Protein AF-A0A7C7MGP4-F1 (afdb_monomer)

Radius of gyration: 21.0 Å; Cα contacts (8 Å, |Δi|>4): 29; chains: 1; bounding box: 43×40×49 Å

pLDDT: mean 91.02, std 8.13, range [62.19, 98.06]

Structure (mmCIF, N/CA/C/O backbone):
data_AF-A0A7C7MGP4-F1
#
_entry.id   AF-A0A7C7MGP4-F1
#
loop_
_atom_site.group_PDB
_atom_site.id
_atom_site.type_symbol
_atom_site.label_atom_id
_atom_site.label_alt_id
_atom_site.label_comp_id
_atom_site.label_asym_id
_atom_site.label_entity_id
_atom_site.label_seq_id
_atom_site.pdbx_PDB_ins_code
_atom_site.Cartn_x
_atom_site.Cartn_y
_atom_site.Cartn_z
_atom_site.occupancy
_atom_site.B_iso_or_equiv
_atom_site.auth_seq_id
_atom_site.auth_comp_id
_atom_site.auth_asym_id
_atom_site.auth_atom_id
_atom_site.pdbx_PDB_model_num
ATOM 1 N N . MET A 1 1 ? -20.461 -8.788 6.853 1.00 81.81 1 MET A N 1
ATOM 2 C CA . MET A 1 1 ? -19.361 -8.480 7.824 1.00 81.81 1 MET A CA 1
ATOM 3 C C . MET A 1 1 ? -19.712 -7.261 8.660 1.00 81.81 1 MET A C 1
ATOM 5 O O . MET A 1 1 ? -19.648 -7.348 9.880 1.00 81.81 1 MET A O 1
ATOM 9 N N . VAL A 1 2 ? -20.122 -6.163 8.021 1.00 90.25 2 VAL A N 1
ATOM 10 C CA . VAL A 1 2 ? -20.611 -4.953 8.700 1.00 90.25 2 VAL A CA 1
ATOM 11 C C . VAL A 1 2 ? -21.810 -5.254 9.609 1.00 90.25 2 VAL A C 1
ATOM 13 O O . VAL A 1 2 ? -21.841 -4.748 10.726 1.00 90.25 2 VAL A O 1
ATOM 16 N N . GLU A 1 3 ? -22.721 -6.162 9.218 1.00 96.19 3 GLU A N 1
ATOM 17 C CA . GLU A 1 3 ? -23.873 -6.520 10.067 1.00 96.19 3 GLU A CA 1
ATOM 18 C C . GLU A 1 3 ? -23.448 -7.114 11.414 1.00 96.19 3 GLU A C 1
ATOM 20 O O . GLU A 1 3 ? -24.092 -6.878 12.426 1.00 96.19 3 GLU A O 1
ATOM 25 N N . ARG A 1 4 ? -22.330 -7.850 11.455 1.00 93.81 4 ARG A N 1
ATOM 26 C CA . ARG A 1 4 ? -21.826 -8.460 12.694 1.00 93.81 4 ARG A CA 1
ATOM 27 C C . ARG A 1 4 ? -21.208 -7.432 13.638 1.00 93.81 4 ARG A C 1
ATOM 29 O O . ARG A 1 4 ? -21.304 -7.597 14.846 1.00 93.81 4 ARG A O 1
ATOM 36 N N . ILE A 1 5 ? -20.581 -6.388 13.096 1.00 93.69 5 ILE A N 1
ATOM 37 C CA . ILE A 1 5 ? -20.010 -5.290 13.890 1.00 93.69 5 ILE A CA 1
ATOM 38 C C . ILE A 1 5 ? -21.136 -4.438 14.488 1.00 93.69 5 ILE A C 1
ATOM 40 O O . ILE A 1 5 ? -21.025 -4.014 15.633 1.00 93.69 5 ILE A O 1
ATOM 44 N N . ALA A 1 6 ? -22.239 -4.255 13.754 1.00 94.94 6 ALA A N 1
ATOM 45 C CA . ALA A 1 6 ? -23.401 -3.487 14.205 1.00 94.94 6 ALA A CA 1
ATOM 46 C C . ALA A 1 6 ? -24.126 -4.092 15.426 1.00 94.94 6 ALA A C 1
ATOM 48 O O . ALA A 1 6 ? -24.865 -3.385 16.103 1.00 94.94 6 ALA A O 1
ATOM 49 N N . LEU A 1 7 ? -23.908 -5.379 15.725 1.00 97.12 7 LEU A N 1
ATOM 50 C CA . LEU A 1 7 ? -24.454 -6.048 16.914 1.00 97.12 7 LEU A CA 1
ATOM 51 C C . LEU A 1 7 ? -23.652 -5.768 18.199 1.00 97.12 7 LEU A C 1
ATOM 53 O O . LEU A 1 7 ? -24.057 -6.196 19.277 1.00 97.12 7 LEU A O 1
ATOM 57 N N . ILE A 1 8 ? -22.504 -5.095 18.097 1.00 96.00 8 ILE A N 1
ATOM 58 C CA . ILE A 1 8 ? -21.623 -4.768 19.223 1.00 96.00 8 ILE A CA 1
ATOM 59 C C . ILE A 1 8 ? -21.816 -3.291 19.577 1.00 96.00 8 ILE A C 1
ATOM 61 O O . ILE A 1 8 ? -22.036 -2.460 18.695 1.00 96.00 8 ILE A O 1
ATOM 65 N N . SER A 1 9 ? -21.710 -2.943 20.863 1.00 97.44 9 SER A N 1
ATOM 66 C CA . SER A 1 9 ? -21.797 -1.541 21.277 1.00 97.44 9 SER A CA 1
ATOM 67 C C . SER A 1 9 ? -20.722 -0.688 20.577 1.00 97.44 9 SER A C 1
ATOM 69 O O . SER A 1 9 ? -19.560 -1.109 20.458 1.00 97.44 9 SER A O 1
ATOM 71 N N . PRO A 1 10 ? -21.068 0.532 20.128 1.00 96.50 10 PRO A N 1
ATOM 72 C CA . PRO A 1 10 ? -20.108 1.429 19.497 1.00 96.50 10 PRO A CA 1
ATOM 73 C C . PRO A 1 10 ? -18.886 1.724 20.377 1.00 96.50 10 PRO A C 1
ATOM 75 O O . PRO A 1 10 ? -17.776 1.840 19.856 1.00 96.50 10 PRO A O 1
ATOM 78 N N . GLU A 1 11 ? -19.053 1.827 21.699 1.00 97.44 11 GLU A N 1
ATOM 79 C CA . GLU A 1 11 ? -17.948 2.043 22.640 1.00 97.44 11 GLU A CA 1
ATOM 80 C C . GLU A 1 11 ? -16.937 0.891 22.614 1.00 97.44 11 GLU A C 1
ATOM 82 O O . GLU A 1 11 ? -15.731 1.135 22.532 1.00 97.44 11 GLU A O 1
ATOM 87 N N . THR A 1 12 ? -17.403 -0.363 22.620 1.00 97.31 12 THR A N 1
ATOM 88 C CA . THR A 1 12 ? -16.519 -1.537 22.579 1.00 97.31 12 THR A CA 1
ATOM 89 C C . THR A 1 12 ? -15.764 -1.617 21.256 1.00 97.31 12 THR A C 1
ATOM 91 O O . THR A 1 12 ? -14.560 -1.881 21.251 1.00 97.31 12 THR A O 1
ATOM 94 N N . VAL A 1 13 ? -16.429 -1.327 20.132 1.00 97.06 13 VAL A N 1
ATOM 95 C CA . VAL A 1 13 ? -15.771 -1.279 18.815 1.00 97.06 13 VAL A CA 1
ATOM 96 C C . VAL A 1 13 ? -14.671 -0.213 18.797 1.00 97.06 13 VAL A C 1
ATOM 98 O O . VAL A 1 13 ? -13.558 -0.493 18.349 1.00 97.06 13 VAL A O 1
ATOM 101 N N . LYS A 1 14 ? -14.941 0.983 19.339 1.00 97.56 14 LYS A N 1
ATOM 102 C CA . LYS A 1 14 ? -13.960 2.079 19.420 1.00 97.56 14 LYS A CA 1
ATOM 103 C C . LYS A 1 14 ? -12.741 1.706 20.262 1.00 97.56 14 LYS A C 1
ATOM 105 O O . LYS A 1 14 ? -11.616 1.955 19.832 1.00 97.56 14 LYS A O 1
ATOM 110 N N . ILE A 1 15 ? -12.945 1.105 21.436 1.00 97.94 15 ILE A N 1
ATOM 111 C CA . ILE A 1 15 ? -11.842 0.710 22.325 1.00 97.94 15 ILE A CA 1
ATOM 112 C C . ILE A 1 15 ? -10.969 -0.355 21.659 1.00 97.94 15 ILE A C 1
ATOM 114 O O . ILE A 1 15 ? -9.748 -0.204 21.623 1.00 97.94 15 ILE A O 1
ATOM 118 N N . ASN A 1 16 ? -11.576 -1.389 21.073 1.00 96.94 16 ASN A N 1
ATOM 119 C CA . ASN A 1 16 ? -10.826 -2.449 20.398 1.00 96.94 16 ASN A CA 1
ATOM 120 C C . ASN A 1 16 ? -10.030 -1.904 19.210 1.00 96.94 16 ASN A C 1
ATOM 122 O O . ASN A 1 16 ? -8.841 -2.193 19.084 1.00 96.94 16 ASN A O 1
ATOM 126 N N . LEU A 1 17 ? -10.648 -1.048 18.390 1.00 97.44 17 LEU A N 1
ATOM 127 C CA . LEU A 1 17 ? -9.955 -0.382 17.291 1.00 97.44 17 LEU A CA 1
ATOM 128 C C . LEU A 1 17 ? -8.766 0.450 17.795 1.00 97.44 17 LEU A C 1
ATOM 130 O O . LEU A 1 17 ? -7.688 0.393 17.202 1.00 97.44 17 LEU A O 1
ATOM 134 N N . ALA A 1 18 ? -8.931 1.189 18.895 1.00 97.81 18 ALA A N 1
ATOM 135 C CA . ALA A 1 18 ? -7.862 1.998 19.474 1.00 97.81 18 ALA A CA 1
ATOM 136 C C . ALA A 1 18 ? -6.696 1.136 19.985 1.00 97.81 18 ALA A C 1
ATOM 138 O O . ALA A 1 18 ? -5.538 1.462 19.722 1.00 97.81 18 ALA A O 1
ATOM 139 N N . ILE A 1 19 ? -6.978 0.025 20.673 1.00 97.94 19 ILE A N 1
ATOM 140 C CA . ILE A 1 19 ? -5.953 -0.909 21.164 1.00 97.94 19 ILE A CA 1
ATOM 141 C C . ILE A 1 19 ? -5.193 -1.536 19.992 1.00 97.94 19 ILE A C 1
ATOM 143 O O . ILE A 1 19 ? -3.962 -1.492 19.969 1.00 97.94 19 ILE A O 1
ATOM 147 N N . SER A 1 20 ? -5.904 -2.060 18.989 1.00 98.00 20 SER A N 1
ATOM 148 C CA . SER A 1 20 ? -5.276 -2.656 17.806 1.00 98.00 20 SER A CA 1
ATOM 149 C C . SER A 1 20 ? -4.435 -1.638 17.034 1.00 98.00 20 SER A C 1
ATOM 151 O O . SER A 1 20 ? -3.303 -1.936 16.659 1.00 98.00 20 SER A O 1
ATOM 153 N N . THR A 1 21 ? -4.937 -0.410 16.864 1.00 97.44 21 THR A N 1
ATOM 154 C CA . THR A 1 21 ? -4.191 0.674 16.204 1.00 97.44 21 THR A CA 1
ATOM 155 C C . THR A 1 21 ? -2.921 1.031 16.973 1.00 97.44 21 THR A C 1
ATOM 157 O O . THR A 1 21 ? -1.866 1.193 16.365 1.00 97.44 21 THR A O 1
ATOM 160 N N . ARG A 1 22 ? -2.974 1.096 18.310 1.00 97.75 22 ARG A N 1
ATOM 161 C CA . ARG A 1 22 ? -1.770 1.306 19.130 1.00 97.75 22 ARG A CA 1
ATOM 162 C C . ARG A 1 22 ? -0.756 0.187 18.930 1.00 97.75 22 ARG A C 1
ATOM 164 O O . ARG A 1 22 ? 0.418 0.487 18.756 1.00 97.75 22 ARG A O 1
ATOM 171 N N . GLY A 1 23 ? -1.197 -1.071 18.890 1.00 97.56 23 GLY A N 1
ATOM 172 C CA . GLY A 1 23 ? -0.324 -2.205 18.572 1.00 97.56 23 GLY A CA 1
ATOM 173 C C . GL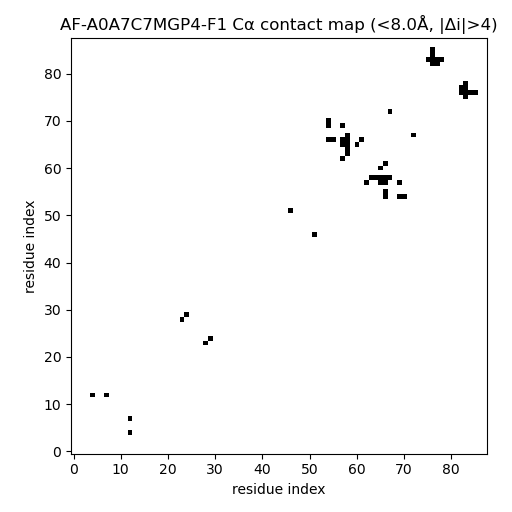Y A 1 23 ? 0.403 -2.025 17.235 1.00 97.56 23 GLY A C 1
ATOM 174 O O . GLY A 1 23 ? 1.620 -2.172 17.178 1.00 97.56 23 GLY A O 1
ATOM 175 N N . LEU A 1 24 ? -0.313 -1.616 16.181 1.00 98.06 24 LEU A N 1
ATOM 176 C CA . LEU A 1 24 ? 0.285 -1.316 14.871 1.00 98.06 24 LEU A CA 1
ATOM 177 C C . LEU A 1 24 ? 1.317 -0.180 14.939 1.00 98.06 24 LEU A C 1
ATOM 179 O O . LEU A 1 24 ? 2.401 -0.292 14.369 1.00 98.06 24 LEU A O 1
ATOM 183 N N . VAL A 1 25 ? 1.001 0.905 15.650 1.00 97.44 25 VAL A N 1
ATOM 184 C CA . VAL A 1 25 ? 1.925 2.036 15.827 1.00 97.44 25 VAL A CA 1
ATOM 185 C C . VAL A 1 25 ? 3.187 1.604 16.574 1.00 97.44 25 VAL A C 1
ATOM 187 O O . VAL A 1 25 ? 4.282 1.955 16.144 1.00 97.44 25 VAL A O 1
ATOM 190 N N . MET A 1 26 ? 3.056 0.793 17.629 1.00 97.19 26 MET A N 1
ATOM 191 C CA . MET A 1 26 ? 4.197 0.252 18.381 1.00 97.19 26 MET A CA 1
ATOM 192 C C . MET A 1 26 ? 5.080 -0.671 17.536 1.00 97.19 26 MET A C 1
ATOM 194 O O . MET A 1 26 ? 6.290 -0.698 17.733 1.00 97.19 26 MET A O 1
ATOM 198 N N . MET A 1 27 ? 4.503 -1.380 16.562 1.00 98.00 27 MET A N 1
ATOM 199 C CA . MET A 1 27 ? 5.263 -2.156 15.574 1.00 98.00 27 MET A CA 1
ATOM 200 C C . MET A 1 27 ? 5.977 -1.282 14.527 1.00 98.00 27 MET A C 1
ATOM 202 O O . MET A 1 27 ? 6.656 -1.809 13.651 1.00 98.00 27 MET A O 1
ATOM 206 N N . GLY A 1 28 ? 5.851 0.046 14.604 1.00 96.31 28 GLY A N 1
ATOM 207 C CA . GLY A 1 28 ? 6.561 0.984 13.739 1.00 96.31 28 GLY A CA 1
ATOM 208 C C . GLY A 1 28 ? 5.777 1.439 12.510 1.00 96.31 28 GLY A C 1
ATOM 209 O O . GLY A 1 28 ? 6.374 2.052 11.626 1.00 96.31 28 GLY A O 1
ATOM 210 N N . LEU A 1 29 ? 4.457 1.204 12.446 1.00 95.69 29 LEU A N 1
ATOM 211 C CA . LEU A 1 29 ? 3.628 1.607 11.300 1.00 95.69 29 LEU A CA 1
ATOM 212 C C . LEU A 1 29 ? 3.796 3.093 10.949 1.00 95.69 29 LEU A C 1
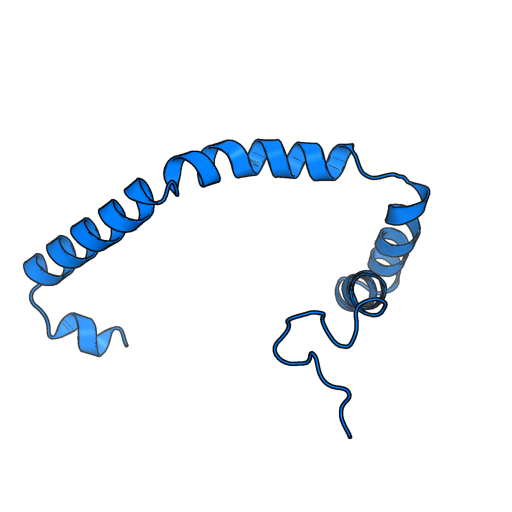ATOM 214 O O . LEU A 1 29 ? 3.921 3.428 9.778 1.00 95.69 29 LEU A O 1
ATOM 218 N N . ALA A 1 30 ? 3.835 3.976 11.950 1.00 93.12 30 ALA A N 1
ATOM 219 C CA . ALA A 1 30 ? 3.993 5.412 11.722 1.00 93.12 30 ALA A CA 1
ATOM 220 C C . ALA A 1 30 ? 5.323 5.744 11.022 1.00 93.12 30 ALA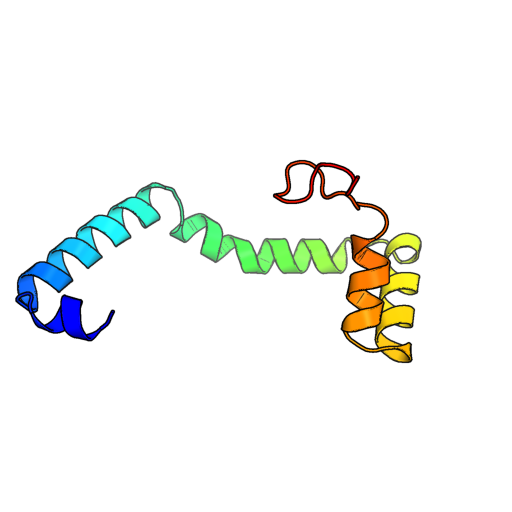 A C 1
ATOM 222 O O . ALA A 1 30 ? 5.338 6.478 10.039 1.00 93.12 30 ALA A O 1
ATOM 223 N N . ASN A 1 31 ? 6.425 5.148 11.481 1.00 93.62 31 ASN A N 1
ATOM 224 C CA . ASN A 1 31 ? 7.746 5.361 10.890 1.00 93.62 31 ASN A CA 1
ATOM 225 C C . ASN A 1 31 ? 7.814 4.802 9.466 1.00 93.62 31 ASN A C 1
ATOM 227 O O . ASN A 1 31 ? 8.315 5.469 8.563 1.00 93.62 31 ASN A O 1
ATOM 231 N N . ALA A 1 32 ? 7.270 3.599 9.260 1.00 94.50 32 ALA A N 1
ATOM 232 C CA . ALA A 1 32 ? 7.209 2.975 7.945 1.00 94.50 32 ALA A CA 1
ATOM 233 C C . ALA A 1 32 ? 6.416 3.838 6.953 1.00 94.50 32 ALA A C 1
ATOM 235 O O . ALA A 1 32 ? 6.861 4.044 5.828 1.00 94.50 32 ALA A O 1
ATOM 236 N N . TRP A 1 33 ? 5.271 4.385 7.374 1.00 92.56 33 TRP A N 1
ATOM 237 C CA . TRP A 1 33 ? 4.427 5.202 6.504 1.00 92.56 33 TRP A CA 1
ATOM 238 C C . TRP A 1 33 ? 5.089 6.525 6.122 1.00 92.56 33 TRP A C 1
ATOM 240 O O . TRP A 1 33 ? 5.043 6.903 4.952 1.00 92.56 33 TRP A O 1
ATOM 250 N N . SER A 1 34 ? 5.737 7.196 7.079 1.00 91.19 34 SER A N 1
ATOM 251 C CA . SER A 1 34 ? 6.461 8.447 6.825 1.00 91.19 34 SER A CA 1
ATOM 252 C C . SER A 1 34 ? 7.584 8.258 5.805 1.00 91.19 34 SER A C 1
ATOM 254 O O . SER A 1 34 ? 7.722 9.060 4.887 1.00 91.19 34 SER A O 1
ATOM 256 N N . LEU A 1 35 ? 8.347 7.167 5.917 1.00 94.00 35 LEU A N 1
ATOM 257 C CA . LEU A 1 35 ? 9.476 6.894 5.023 1.00 94.00 35 LEU A CA 1
ATOM 258 C C . LEU A 1 35 ? 9.062 6.281 3.682 1.00 94.00 35 LEU A C 1
ATOM 260 O O . LEU A 1 35 ? 9.828 6.334 2.723 1.00 94.00 35 LEU A O 1
ATOM 264 N N . ASN A 1 36 ? 7.862 5.705 3.582 1.00 94.06 36 ASN A N 1
ATOM 265 C CA . ASN A 1 36 ? 7.433 4.988 2.382 1.00 94.06 36 ASN A CA 1
ATOM 266 C C . ASN A 1 36 ? 7.481 5.863 1.120 1.00 94.06 36 ASN A C 1
ATOM 268 O O . ASN A 1 36 ? 7.897 5.389 0.066 1.00 94.06 36 ASN A O 1
ATOM 272 N N . ALA A 1 37 ? 7.085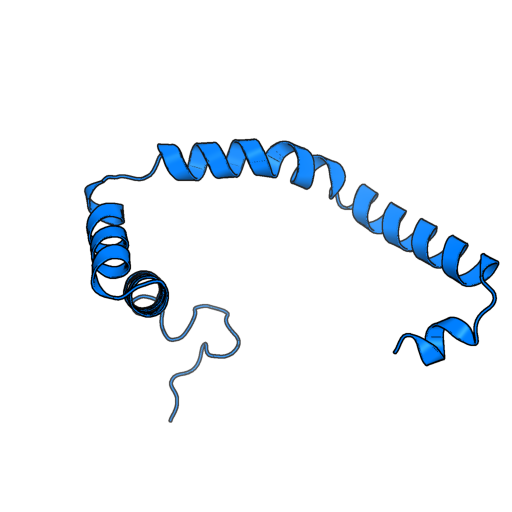 7.136 1.217 1.00 88.50 37 ALA A N 1
ATOM 273 C CA . ALA A 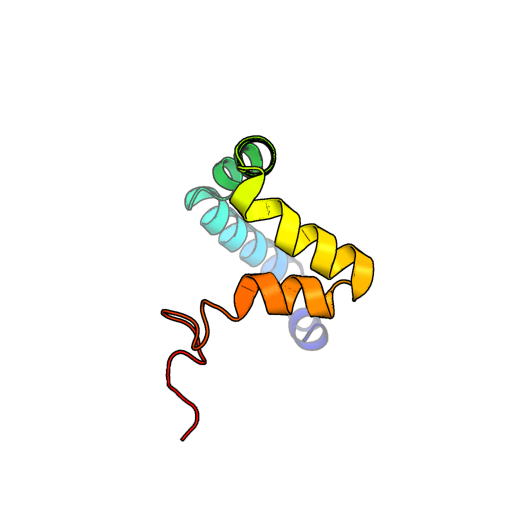1 37 ? 7.112 8.047 0.073 1.00 88.50 37 ALA A CA 1
ATOM 274 C C . ALA A 1 37 ? 8.546 8.315 -0.414 1.00 88.50 37 ALA A C 1
ATOM 276 O O . ALA A 1 37 ? 8.821 8.225 -1.611 1.00 88.50 37 ALA A O 1
ATOM 277 N N . GLU A 1 38 ? 9.467 8.583 0.513 1.00 91.88 38 GLU A N 1
ATOM 278 C CA . GLU A 1 38 ? 10.877 8.840 0.207 1.00 91.88 38 GLU A CA 1
ATOM 279 C C . GLU A 1 38 ? 11.557 7.600 -0.379 1.00 91.88 38 GLU A C 1
ATOM 281 O O . GLU A 1 38 ? 12.216 7.682 -1.416 1.00 91.88 38 GLU A O 1
ATOM 286 N N . LEU A 1 39 ? 11.337 6.431 0.230 1.00 95.06 39 LEU A N 1
ATOM 287 C CA . LEU A 1 39 ? 11.881 5.162 -0.254 1.00 95.06 39 LEU A CA 1
ATOM 288 C C . LEU A 1 39 ? 11.316 4.787 -1.627 1.00 95.06 39 LEU A C 1
ATOM 290 O O . LEU A 1 39 ? 12.059 4.319 -2.487 1.00 95.06 39 LEU A O 1
ATOM 294 N N . SER A 1 40 ? 10.025 5.031 -1.867 1.00 93.75 40 SER A N 1
ATOM 295 C CA . SER A 1 40 ? 9.414 4.809 -3.179 1.00 93.75 40 SER A CA 1
ATOM 296 C C . SER A 1 40 ? 10.013 5.732 -4.240 1.00 93.75 40 SER A C 1
ATOM 298 O O . SER A 1 40 ? 10.283 5.284 -5.353 1.00 93.75 40 SER A O 1
ATOM 300 N N . ALA A 1 41 ? 10.249 7.006 -3.912 1.00 93.25 41 ALA A N 1
ATOM 301 C CA . ALA A 1 41 ? 10.900 7.941 -4.824 1.00 93.25 41 ALA A CA 1
ATOM 302 C C . ALA A 1 41 ? 12.342 7.505 -5.126 1.00 93.25 41 ALA A C 1
ATOM 304 O O . ALA A 1 41 ? 12.717 7.413 -6.295 1.00 93.25 41 ALA A O 1
ATOM 305 N N . ALA A 1 42 ? 13.115 7.149 -4.095 1.00 94.81 42 ALA A N 1
ATOM 306 C CA . ALA A 1 42 ? 14.472 6.624 -4.235 1.00 94.81 42 ALA A CA 1
ATOM 307 C C . ALA A 1 42 ? 14.509 5.368 -5.123 1.00 94.81 42 ALA A C 1
ATOM 309 O O . ALA A 1 42 ? 15.359 5.254 -6.008 1.00 94.81 42 ALA A O 1
ATOM 310 N N . ALA A 1 43 ? 13.555 4.451 -4.943 1.00 93.19 43 ALA A N 1
ATOM 311 C CA . ALA A 1 43 ? 13.427 3.256 -5.767 1.00 93.19 43 ALA A CA 1
ATOM 312 C C . ALA A 1 43 ? 13.159 3.595 -7.239 1.00 93.19 43 ALA A C 1
ATOM 314 O O . ALA A 1 43 ? 13.744 2.959 -8.106 1.00 93.19 43 ALA A O 1
ATOM 315 N N . HIS A 1 44 ? 12.335 4.605 -7.536 1.00 90.06 44 HIS A N 1
ATOM 316 C CA . HIS A 1 44 ? 12.047 5.013 -8.914 1.00 90.06 44 HIS A CA 1
ATOM 317 C C . HIS A 1 44 ? 13.217 5.719 -9.606 1.00 90.06 44 HIS A C 1
ATOM 319 O O . HIS A 1 44 ? 13.431 5.495 -10.795 1.00 90.06 44 HIS A O 1
ATOM 325 N N . VAL A 1 45 ? 13.980 6.550 -8.890 1.00 91.56 45 VAL A N 1
ATOM 326 C CA . VAL A 1 45 ? 15.105 7.299 -9.488 1.00 91.56 45 VAL A CA 1
ATOM 327 C C . VAL A 1 45 ? 16.400 6.491 -9.570 1.00 91.56 45 VAL A C 1
ATOM 329 O O . VAL A 1 45 ? 17.277 6.827 -10.357 1.00 91.56 45 VAL A O 1
ATOM 332 N N . SER A 1 46 ? 16.537 5.428 -8.775 1.00 92.62 46 SER A N 1
ATOM 333 C CA . SER A 1 46 ? 17.726 4.560 -8.781 1.00 92.62 46 SER A CA 1
ATOM 334 C C . SER A 1 46 ? 17.672 3.441 -9.824 1.00 92.62 46 SER A C 1
ATOM 336 O O . SER A 1 46 ? 18.623 2.666 -9.946 1.00 92.62 46 SER A O 1
ATOM 338 N N . GLN A 1 47 ? 16.577 3.327 -10.584 1.00 90.50 47 GLN A N 1
ATOM 339 C CA . GLN A 1 47 ? 16.441 2.274 -11.585 1.00 90.50 47 GLN A CA 1
ATOM 340 C C . GLN A 1 47 ? 17.387 2.524 -12.753 1.00 90.50 47 GLN A C 1
ATOM 342 O O . GLN A 1 47 ? 17.431 3.613 -13.322 1.00 90.50 47 GLN A O 1
ATOM 347 N N . ARG A 1 48 ? 18.123 1.485 -13.142 1.00 92.50 48 ARG A N 1
ATOM 348 C CA . ARG A 1 48 ? 18.941 1.543 -14.346 1.00 92.50 48 ARG A CA 1
ATOM 349 C C . ARG A 1 48 ? 18.066 1.353 -15.580 1.00 92.50 48 ARG A C 1
ATOM 351 O O . ARG A 1 48 ? 17.219 0.457 -15.621 1.00 92.50 48 ARG A O 1
ATOM 358 N N . GLU A 1 49 ? 18.326 2.167 -16.592 1.00 89.62 49 GLU A N 1
ATOM 359 C CA . GLU A 1 49 ? 17.553 2.189 -17.833 1.00 89.62 49 GLU A CA 1
ATOM 360 C C . GLU A 1 49 ? 17.558 0.832 -18.553 1.00 89.62 49 GLU A C 1
ATOM 362 O O . GLU A 1 49 ? 16.524 0.374 -19.035 1.00 89.62 49 GLU A O 1
ATOM 367 N N . ASP A 1 50 ? 18.693 0.131 -18.546 1.00 90.31 50 ASP A N 1
ATOM 368 C CA . ASP A 1 50 ? 18.852 -1.179 -19.185 1.00 90.31 50 ASP A CA 1
ATOM 369 C C . ASP A 1 50 ? 17.943 -2.267 -18.586 1.00 90.31 50 ASP A C 1
ATOM 371 O O . ASP A 1 50 ? 17.506 -3.170 -19.299 1.00 90.31 50 ASP A O 1
ATOM 375 N N . PHE A 1 51 ? 17.581 -2.151 -17.306 1.00 86.31 51 PHE A N 1
ATOM 376 C CA . PHE A 1 51 ? 16.646 -3.066 -16.646 1.00 86.31 51 PHE A CA 1
ATOM 377 C C . PHE A 1 51 ? 15.186 -2.612 -16.725 1.00 86.31 51 PHE A C 1
ATOM 379 O O . PHE A 1 51 ? 14.288 -3.449 -16.657 1.00 86.31 51 PHE A O 1
ATOM 386 N N . LYS A 1 52 ? 14.925 -1.309 -16.852 1.00 91.25 52 LYS A N 1
ATOM 387 C CA . LYS A 1 52 ? 13.568 -0.752 -16.769 1.00 91.25 52 LYS A CA 1
ATOM 388 C C . LYS A 1 52 ? 12.881 -0.645 -18.130 1.00 91.25 52 LYS A C 1
ATOM 390 O O . LYS A 1 52 ? 11.707 -0.994 -18.256 1.00 91.25 52 LYS A O 1
ATOM 395 N N . ARG A 1 53 ? 13.624 -0.226 -19.155 1.00 94.06 53 ARG A N 1
ATOM 396 C CA . ARG A 1 53 ? 13.083 0.185 -20.455 1.00 94.06 53 ARG A CA 1
ATOM 397 C C . ARG A 1 53 ? 12.207 -0.870 -21.124 1.00 94.06 53 ARG A C 1
ATOM 399 O O . ARG A 1 53 ? 11.094 -0.585 -21.548 1.00 94.06 53 ARG A O 1
ATOM 406 N N . HIS A 1 54 ? 12.669 -2.119 -21.161 1.00 93.69 54 HIS A N 1
ATOM 407 C CA . HIS A 1 54 ? 11.928 -3.208 -21.805 1.00 93.69 54 HIS A CA 1
ATOM 408 C C . HIS A 1 54 ? 10.582 -3.520 -21.114 1.00 93.69 54 HIS A C 1
ATOM 410 O O . HIS A 1 54 ? 9.649 -3.995 -21.764 1.00 93.69 54 HIS A O 1
ATOM 416 N N . ILE A 1 55 ? 10.465 -3.244 -19.808 1.00 94.56 55 ILE A N 1
ATOM 417 C CA . ILE A 1 55 ? 9.227 -3.410 -19.031 1.00 94.56 55 ILE A CA 1
ATOM 418 C C . ILE A 1 55 ? 8.256 -2.268 -19.346 1.00 94.56 55 ILE A C 1
ATOM 420 O O . ILE A 1 55 ? 7.063 -2.511 -19.535 1.00 94.56 55 ILE A O 1
ATOM 424 N N . GLU A 1 56 ? 8.759 -1.035 -19.439 1.00 94.50 56 GLU A N 1
ATOM 425 C CA . GLU A 1 56 ? 7.961 0.139 -19.810 1.00 94.50 56 GLU A CA 1
ATOM 426 C C . GLU A 1 56 ? 7.435 0.025 -21.243 1.00 94.50 56 GLU A C 1
ATOM 428 O O . GLU A 1 56 ? 6.228 0.113 -21.451 1.00 94.50 56 GLU A O 1
ATOM 433 N N . GLU A 1 57 ? 8.292 -0.322 -22.206 1.00 96.31 57 GLU A N 1
ATOM 434 C CA . GLU A 1 57 ? 7.906 -0.551 -23.607 1.00 96.31 57 GLU A CA 1
ATOM 435 C C . GLU A 1 57 ? 6.889 -1.702 -23.758 1.00 96.31 57 GLU A C 1
ATOM 437 O O . GLU A 1 57 ? 6.058 -1.712 -24.672 1.00 96.31 57 GLU A O 1
ATOM 442 N N . ALA A 1 58 ? 6.928 -2.714 -22.883 1.00 95.50 58 ALA A N 1
ATOM 443 C CA . ALA A 1 58 ? 5.890 -3.747 -22.839 1.00 95.50 58 ALA A CA 1
ATOM 444 C C . ALA A 1 58 ? 4.549 -3.181 -22.342 1.00 95.50 58 ALA A C 1
ATOM 446 O O . ALA A 1 58 ? 3.495 -3.521 -22.886 1.00 95.50 58 ALA A O 1
ATOM 447 N N . GLY A 1 59 ? 4.586 -2.292 -21.348 1.00 96.06 59 GLY A N 1
ATOM 448 C CA . GLY A 1 59 ? 3.413 -1.581 -20.849 1.00 96.06 59 GLY A CA 1
ATOM 449 C C . GLY A 1 59 ? 2.804 -0.614 -21.859 1.00 96.06 59 GLY A C 1
ATOM 450 O O . GLY A 1 59 ? 1.584 -0.576 -21.992 1.00 96.06 59 GLY A O 1
ATOM 451 N N . GLU A 1 60 ? 3.623 0.115 -22.611 1.00 96.25 60 GLU A N 1
ATOM 452 C CA . GLU A 1 60 ? 3.155 1.022 -23.665 1.00 96.25 60 GLU A CA 1
ATOM 453 C C . GLU A 1 60 ? 2.473 0.265 -24.809 1.00 96.25 60 GLU A C 1
ATOM 455 O O . GLU A 1 60 ? 1.420 0.679 -25.292 1.00 96.25 60 GLU A O 1
ATOM 460 N N . ARG A 1 61 ? 3.031 -0.883 -25.216 1.00 95.06 61 ARG A N 1
ATOM 461 C CA . ARG A 1 61 ? 2.489 -1.688 -26.324 1.00 95.06 61 ARG A CA 1
ATOM 462 C C . ARG A 1 61 ? 1.263 -2.516 -25.944 1.00 95.06 61 ARG A C 1
ATOM 464 O O . ARG A 1 61 ? 0.367 -2.683 -26.765 1.00 95.06 61 ARG A O 1
ATOM 471 N N . GLY A 1 62 ? 1.245 -3.088 -24.740 1.00 92.81 62 GLY A N 1
ATOM 472 C CA . GLY A 1 62 ? 0.268 -4.110 -24.335 1.00 92.81 62 GLY A CA 1
ATOM 473 C C . GLY A 1 62 ? -0.482 -3.808 -23.036 1.00 92.81 62 GLY A C 1
ATOM 474 O O . GLY A 1 62 ? -1.183 -4.673 -22.498 1.00 92.81 62 GLY A O 1
ATOM 475 N N . GLY A 1 63 ? -0.335 -2.595 -22.506 1.00 95.56 63 GLY A N 1
ATOM 476 C CA . GLY A 1 63 ? -0.960 -2.155 -21.267 1.00 95.56 63 GLY A CA 1
ATOM 477 C C . GLY A 1 63 ? -0.441 -2.881 -20.022 1.00 95.56 63 GLY A C 1
ATOM 478 O O . GLY A 1 63 ? 0.553 -3.608 -20.018 1.00 95.56 63 GLY A O 1
ATOM 479 N N . MET A 1 64 ? -1.178 -2.722 -18.921 1.00 93.81 64 MET A N 1
ATOM 480 C CA . MET A 1 64 ? -0.790 -3.229 -17.595 1.00 93.81 64 MET A CA 1
ATOM 481 C C . MET A 1 64 ? -0.653 -4.761 -17.515 1.00 93.81 64 MET A C 1
ATOM 483 O O . MET A 1 64 ? -0.019 -5.292 -16.599 1.00 93.81 64 MET A O 1
ATOM 487 N N . ARG A 1 65 ? -1.281 -5.502 -18.438 1.00 93.19 65 ARG A N 1
ATOM 488 C CA . ARG A 1 65 ? -1.152 -6.963 -18.496 1.00 93.19 65 ARG A CA 1
ATOM 489 C C . ARG A 1 65 ? 0.239 -7.361 -18.979 1.00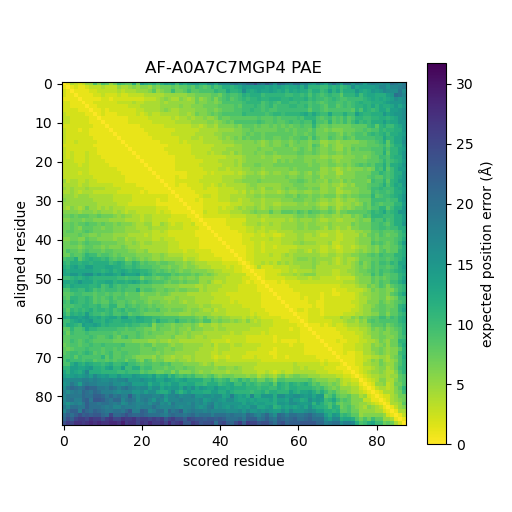 93.19 65 ARG A C 1
ATOM 491 O O . ARG A 1 65 ? 0.885 -8.153 -18.300 1.00 93.19 65 ARG A O 1
ATOM 498 N N . GLU A 1 66 ? 0.690 -6.801 -20.098 1.00 95.44 66 GLU A N 1
ATOM 499 C CA . GLU A 1 66 ? 2.013 -7.110 -20.647 1.00 95.44 66 GLU A CA 1
ATOM 500 C C . GLU A 1 66 ? 3.139 -6.545 -19.783 1.00 95.44 66 GLU A C 1
ATOM 502 O O . GLU A 1 66 ? 4.128 -7.235 -19.562 1.00 95.44 66 GLU A O 1
ATOM 507 N N . LEU A 1 67 ? 2.950 -5.370 -19.169 1.00 94.75 67 LEU A N 1
ATOM 508 C CA . LEU A 1 67 ? 3.893 -4.848 -18.174 1.00 94.75 67 LEU A CA 1
ATOM 509 C C . LEU A 1 67 ? 4.141 -5.856 -17.042 1.00 94.75 67 LEU A C 1
ATOM 511 O O . LEU A 1 67 ? 5.286 -6.208 -16.759 1.00 94.75 67 LEU A O 1
ATOM 515 N N . ARG A 1 68 ? 3.070 -6.349 -16.401 1.00 91.25 68 ARG A N 1
ATOM 516 C CA . ARG A 1 68 ? 3.188 -7.329 -15.307 1.00 91.25 68 ARG A CA 1
ATOM 517 C C . ARG A 1 68 ? 3.764 -8.648 -15.783 1.00 91.25 68 ARG A C 1
ATOM 519 O O . ARG A 1 68 ? 4.591 -9.222 -15.090 1.00 91.25 68 ARG A O 1
ATOM 526 N N . ARG A 1 69 ? 3.352 -9.113 -16.961 1.00 90.81 69 ARG A N 1
ATOM 527 C CA . ARG A 1 69 ? 3.874 -10.346 -17.546 1.00 90.81 69 ARG A CA 1
ATOM 528 C C . ARG A 1 69 ? 5.389 -10.258 -17.731 1.00 90.81 69 ARG A C 1
ATOM 530 O O . ARG A 1 69 ? 6.094 -11.141 -17.266 1.00 90.81 69 ARG A O 1
ATOM 537 N N . THR A 1 70 ? 5.888 -9.189 -18.345 1.00 94.25 70 THR A N 1
ATOM 538 C CA . THR A 1 70 ? 7.328 -8.986 -18.562 1.00 94.25 70 THR A CA 1
ATOM 539 C C . THR A 1 70 ? 8.087 -8.831 -17.245 1.00 94.25 70 THR A C 1
ATOM 541 O O . THR A 1 70 ? 9.143 -9.433 -17.083 1.00 94.25 70 THR A O 1
ATOM 544 N N . ARG A 1 71 ? 7.526 -8.087 -16.282 1.00 91.38 71 ARG A N 1
ATOM 545 C CA . ARG A 1 71 ? 8.138 -7.867 -14.964 1.00 91.38 71 ARG A CA 1
ATOM 546 C C . ARG A 1 71 ? 8.209 -9.143 -14.114 1.00 91.38 71 ARG A C 1
ATOM 548 O O . ARG A 1 71 ? 9.236 -9.397 -13.494 1.00 91.38 71 ARG A O 1
ATOM 555 N N . ASP A 1 72 ? 7.125 -9.919 -14.065 1.00 90.12 72 ASP A N 1
ATOM 556 C CA . ASP A 1 72 ? 6.935 -10.979 -13.064 1.00 90.12 72 ASP A CA 1
ATOM 557 C C . ASP A 1 72 ? 7.241 -12.386 -13.594 1.00 90.12 72 ASP A C 1
ATOM 559 O O . ASP A 1 72 ? 7.620 -13.255 -12.811 1.00 90.12 72 ASP A O 1
ATOM 563 N N . ASN A 1 73 ? 7.103 -12.642 -14.904 1.00 88.19 73 ASN A N 1
ATOM 564 C CA . ASN A 1 73 ? 7.328 -13.978 -15.477 1.00 88.19 73 ASN A CA 1
ATOM 565 C C . ASN A 1 73 ? 8.705 -14.587 -15.176 1.00 88.19 73 ASN A C 1
ATOM 567 O O . ASN A 1 73 ? 8.744 -15.795 -14.943 1.00 88.19 73 ASN A O 1
ATOM 571 N N . PRO A 1 74 ? 9.821 -13.827 -15.168 1.00 88.06 74 PRO A N 1
ATOM 572 C CA . PRO A 1 74 ? 11.133 -14.387 -14.835 1.00 88.06 74 PRO A CA 1
ATOM 573 C C . PRO A 1 74 ? 11.209 -14.979 -13.423 1.00 88.06 74 PRO A C 1
ATOM 575 O O . PRO A 1 74 ? 12.085 -15.789 -13.141 1.00 88.06 74 PRO A O 1
ATOM 578 N N . PHE A 1 75 ? 10.286 -14.586 -12.544 1.00 85.31 75 PHE A N 1
ATOM 579 C CA . PHE A 1 75 ? 10.208 -15.022 -11.156 1.00 85.31 75 PHE A CA 1
ATOM 580 C C . PHE A 1 75 ? 9.054 -16.004 -10.924 1.00 85.31 75 PHE A C 1
ATOM 582 O O . PHE A 1 75 ? 8.577 -16.122 -9.803 1.00 85.31 75 PHE A O 1
ATOM 589 N N . GLN A 1 76 ? 8.566 -16.686 -11.964 1.00 84.25 76 GLN A N 1
ATOM 590 C CA . GLN A 1 76 ? 7.572 -17.752 -11.828 1.00 84.25 76 GLN A CA 1
ATOM 591 C C . GLN A 1 76 ? 8.259 -19.135 -11.848 1.00 84.25 76 GLN A C 1
ATOM 593 O O . GLN A 1 76 ? 9.065 -19.383 -12.746 1.00 84.25 76 GLN A O 1
ATOM 598 N N . PRO A 1 77 ? 7.922 -20.068 -10.932 1.00 83.00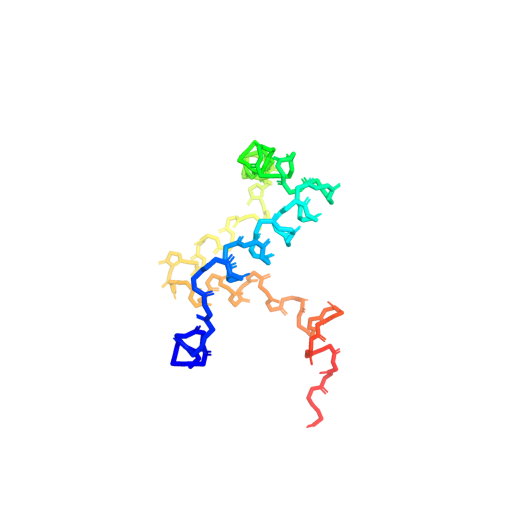 77 PRO A N 1
ATOM 599 C CA . PRO A 1 77 ? 6.993 -19.905 -9.811 1.00 83.00 77 PRO A CA 1
ATOM 600 C C . PRO A 1 77 ? 7.521 -18.924 -8.754 1.00 83.00 77 PRO A C 1
ATOM 602 O O . PRO A 1 77 ? 8.719 -18.887 -8.487 1.00 83.00 77 PRO A O 1
ATOM 605 N N . GLU A 1 78 ? 6.619 -18.140 -8.155 1.00 78.69 78 GLU A N 1
ATOM 606 C CA . GLU A 1 78 ? 6.975 -17.092 -7.186 1.00 78.69 78 GLU A CA 1
ATOM 607 C C . GLU A 1 78 ? 7.830 -17.651 -6.037 1.00 78.69 78 GLU A C 1
ATOM 609 O O . GLU A 1 78 ? 7.344 -18.503 -5.280 1.00 78.69 78 GLU A O 1
ATOM 614 N N . PRO A 1 79 ? 9.070 -17.160 -5.840 1.00 77.25 79 PRO A N 1
ATOM 615 C CA . PRO A 1 79 ? 9.871 -17.524 -4.682 1.00 77.25 79 PRO A CA 1
ATOM 616 C C . PRO A 1 79 ? 9.102 -17.184 -3.406 1.00 77.25 79 PRO A C 1
ATOM 618 O O . PRO A 1 79 ? 8.633 -16.060 -3.242 1.00 77.25 79 PRO A O 1
ATOM 621 N N . PHE A 1 80 ? 8.951 -18.157 -2.504 1.00 80.12 80 PHE A N 1
ATOM 622 C CA . PHE A 1 80 ? 8.215 -18.008 -1.237 1.00 80.12 80 PHE A CA 1
ATOM 623 C C . PHE A 1 80 ? 6.722 -17.640 -1.382 1.00 80.12 80 PHE A C 1
ATOM 625 O O . PHE A 1 80 ? 6.069 -17.316 -0.390 1.00 80.12 80 PHE A O 1
ATOM 632 N N . GLY A 1 81 ? 6.162 -17.711 -2.594 1.00 72.06 81 GLY A N 1
ATOM 633 C CA . GLY A 1 81 ? 4.764 -17.394 -2.865 1.00 72.06 81 GLY A CA 1
ATOM 634 C C . GLY A 1 81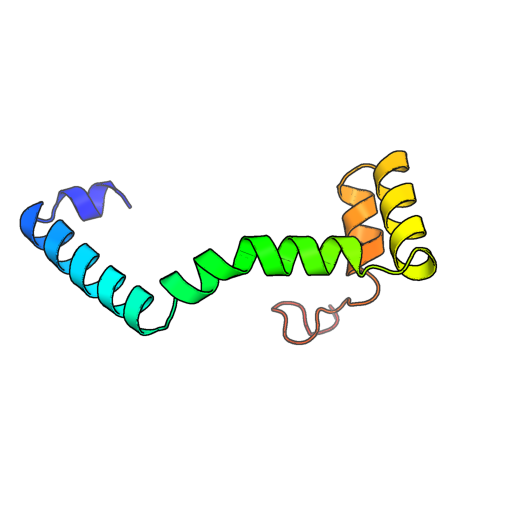 ? 3.822 -18.600 -2.733 1.00 72.0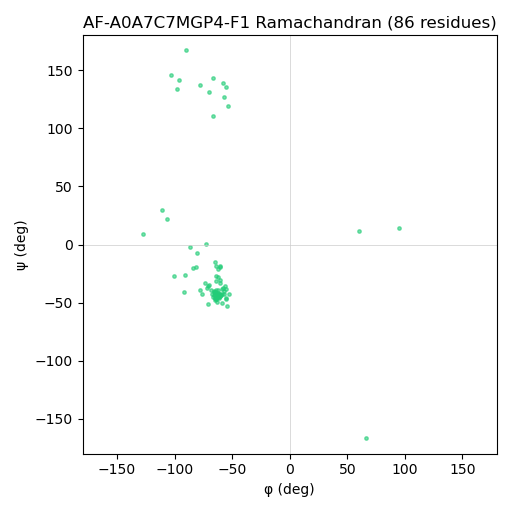6 81 GLY A C 1
ATOM 635 O O . GLY A 1 81 ? 4.261 -19.756 -2.732 1.00 72.06 81 GLY A O 1
ATOM 636 N N . PRO A 1 82 ? 2.494 -18.372 -2.708 1.00 69.81 82 PRO A N 1
ATOM 637 C CA . PRO A 1 82 ? 1.486 -19.440 -2.697 1.00 69.81 82 PRO A CA 1
ATOM 638 C C . PRO A 1 82 ? 1.543 -20.361 -3.927 1.00 69.81 82 PRO A C 1
ATOM 640 O O . PRO A 1 82 ? 0.990 -21.457 -3.908 1.00 69.81 82 PRO A O 1
ATOM 643 N N . ARG A 1 83 ? 2.193 -19.911 -5.010 1.00 69.31 83 ARG A N 1
ATOM 644 C CA . ARG A 1 83 ? 2.444 -20.676 -6.241 1.00 69.31 83 ARG A CA 1
ATOM 645 C C . ARG A 1 83 ? 3.919 -21.027 -6.427 1.00 69.31 83 ARG A C 1
ATOM 647 O O . ARG A 1 83 ? 4.367 -21.135 -7.557 1.00 69.31 83 ARG A O 1
ATOM 654 N N . SER A 1 84 ? 4.662 -21.192 -5.337 1.00 76.19 84 SER A N 1
ATOM 655 C CA . SER A 1 84 ? 6.096 -21.523 -5.351 1.00 76.19 84 SER A CA 1
ATOM 656 C C . SER A 1 84 ? 6.423 -22.901 -5.936 1.00 76.19 84 SER A C 1
ATOM 658 O O . SER A 1 84 ? 7.575 -23.155 -6.280 1.00 76.19 84 SER A O 1
ATOM 660 N N . GLN A 1 85 ? 5.433 -23.787 -6.087 1.00 77.50 85 GLN A N 1
ATOM 661 C CA . GLN A 1 85 ? 5.617 -25.076 -6.750 1.00 77.50 85 GLN A CA 1
ATOM 662 C C . GLN A 1 85 ? 5.199 -25.023 -8.228 1.00 77.50 85 GLN A C 1
ATOM 664 O O . GLN A 1 85 ? 4.180 -24.400 -8.550 1.00 77.50 85 GLN A O 1
ATOM 669 N N . PRO A 1 86 ? 5.934 -25.705 -9.132 1.00 67.50 86 PRO A N 1
ATOM 670 C CA . PRO A 1 86 ? 5.485 -25.915 -10.503 1.00 67.50 86 PRO A CA 1
ATOM 671 C C . PRO A 1 86 ? 4.106 -26.580 -10.502 1.00 67.50 86 PRO A C 1
ATOM 673 O O . PRO A 1 86 ? 3.870 -27.524 -9.748 1.00 67.50 86 PRO A O 1
ATOM 676 N N . ARG A 1 87 ? 3.185 -26.104 -11.346 1.00 62.19 87 ARG A N 1
ATOM 677 C CA . ARG A 1 87 ? 1.931 -26.826 -11.590 1.00 62.19 87 ARG A CA 1
ATOM 678 C C . ARG A 1 87 ? 2.277 -28.136 -12.304 1.00 62.19 87 ARG A C 1
ATOM 680 O O . ARG A 1 87 ? 2.746 -28.077 -13.438 1.00 62.19 87 ARG A O 1
ATOM 687 N N . SER A 1 88 ? 2.102 -29.261 -11.607 1.00 64.50 88 SER A N 1
ATOM 688 C CA . SER A 1 88 ? 2.158 -30.621 -12.165 1.00 64.50 88 SER A CA 1
ATOM 689 C C . SER A 1 88 ? 1.100 -30.831 -13.237 1.00 64.50 88 SER A C 1
ATOM 691 O O . SER A 1 88 ? -0.032 -30.343 -12.995 1.00 64.50 88 SER A O 1
#

Mean predicted aligned error: 6.91 Å

Foldseek 3Di:
DVVVVVVDDPVVVVVVVVVVVVVCVVVPVVVCVVCVVVVVVVVVVPDDCVVVVVLVVLCVVPNPVSSCCVVCVVCPVPDVDPSVDDDD

Sequence (88 aa):
MVERIALISPETVKINLAISTRGLVMMGLANAWSLNAELSAAAHVSQREDFKRHIEEAGERGGMRELRRTRDNPFQPEPFGPRSQPRS

Secondary structure (DSSP, 8-state):
-HHHHTTS-HHHHHHHHHHHHHHHHHTTHHHHHHHHHHHHHHHHHT--HHHHHHHHHHHHHHHHHHHHHHHHGGGPSPTTSTT-S---

Solvent-accessible surface area (backbone atoms only — not comparable to full-atom values): 5197 Å² total; per-residue (Å²): 112,69,72,65,55,69,76,46,61,69,68,58,54,51,52,53,52,50,53,54,50,48,53,46,44,74,75,38,48,59,62,52,59,68,45,45,62,58,54,51,50,52,56,66,72,69,57,53,63,89,77,45,48,69,34,51,56,31,26,74,75,53,36,73,64,37,20,48,48,63,65,46,52,86,50,61,53,33,82,97,39,101,50,46,60,79,87,126